Protein AF-A0A7J3IJP2-F1 (afdb_monomer)

Foldseek 3Di:
DDDDDDLVVLCVVQNQEDDCSRQVVSLVVLCVVPVVALCSSLVSLCVSDYNSVSSSVSNNVVSCVSPPPVRDDPVVLVPDPPSVVVVVVVVVVVVVVVVVVPPD

Structure (mmCIF, N/CA/C/O backbone):
data_AF-A0A7J3IJP2-F1
#
_entry.id   AF-A0A7J3IJP2-F1
#
loop_
_atom_site.group_PDB
_atom_site.id
_atom_site.type_symbol
_atom_site.label_atom_id
_atom_site.label_alt_id
_atom_site.label_comp_id
_atom_site.label_asym_id
_atom_site.label_entity_id
_atom_site.label_seq_id
_atom_site.pdbx_PDB_ins_code
_atom_site.Cartn_x
_atom_site.Cartn_y
_atom_site.Cartn_z
_atom_site.occupancy
_atom_site.B_iso_or_equiv
_atom_site.auth_seq_id
_atom_site.auth_comp_id
_atom_site.auth_asym_id
_atom_site.auth_atom_id
_atom_site.pdbx_PDB_model_num
ATOM 1 N N . MET A 1 1 ? -5.357 10.564 -25.857 1.00 46.22 1 MET A N 1
ATOM 2 C CA . MET A 1 1 ? -4.423 9.420 -25.959 1.00 46.22 1 MET A CA 1
ATOM 3 C C . MET A 1 1 ? -4.191 8.878 -24.549 1.00 46.22 1 MET A C 1
ATOM 5 O O . MET A 1 1 ? -3.824 9.662 -23.686 1.00 46.22 1 MET A O 1
ATOM 9 N N . LYS A 1 2 ? -4.512 7.609 -24.253 1.00 65.12 2 LYS A N 1
ATOM 10 C CA . LYS A 1 2 ? -4.304 7.023 -22.911 1.00 65.12 2 LYS A CA 1
ATOM 11 C C . LYS A 1 2 ? -2.891 6.438 -22.845 1.00 65.12 2 LYS A C 1
ATOM 13 O O . LYS A 1 2 ? -2.711 5.261 -23.134 1.00 65.12 2 LYS A O 1
ATOM 18 N N . TRP A 1 3 ? -1.900 7.268 -22.527 1.00 79.56 3 TRP A N 1
ATOM 19 C CA . TRP A 1 3 ? -0.552 6.784 -22.227 1.00 79.56 3 TRP A CA 1
ATOM 20 C C . TRP A 1 3 ? -0.606 5.891 -20.978 1.00 79.56 3 TRP A C 1
ATOM 22 O O . TRP A 1 3 ? -1.190 6.267 -19.960 1.00 79.56 3 TRP A O 1
ATOM 32 N N . LYS A 1 4 ? -0.070 4.674 -21.091 1.00 84.94 4 LYS A N 1
ATOM 33 C CA . LYS A 1 4 ? 0.041 3.699 -20.002 1.00 84.94 4 LYS A CA 1
ATOM 34 C C . LYS A 1 4 ? 1.389 2.991 -20.145 1.00 84.94 4 LYS A C 1
ATOM 36 O O . LYS A 1 4 ? 1.463 2.065 -20.954 1.00 84.94 4 LYS A O 1
ATOM 41 N N . PRO A 1 5 ? 2.424 3.394 -19.389 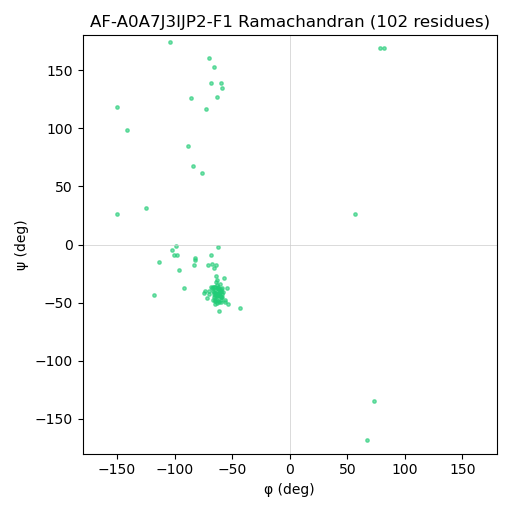1.00 93.06 5 PRO A N 1
ATOM 42 C CA . PRO A 1 5 ? 3.745 2.804 -19.532 1.00 93.06 5 PRO A CA 1
ATOM 43 C C . PRO A 1 5 ? 3.728 1.334 -19.108 1.00 93.06 5 PRO A C 1
ATOM 45 O O . PRO A 1 5 ? 2.897 0.893 -18.288 1.00 93.06 5 PRO A O 1
ATOM 48 N N . GLY A 1 6 ? 4.642 0.570 -19.703 1.00 96.44 6 GLY A N 1
ATOM 49 C CA . GLY A 1 6 ? 4.893 -0.820 -19.337 1.00 96.44 6 GLY A CA 1
ATOM 50 C C . GLY A 1 6 ? 5.561 -0.924 -17.963 1.00 96.44 6 GLY A C 1
ATOM 51 O O . GLY A 1 6 ? 6.159 0.029 -17.480 1.00 96.44 6 GLY A O 1
ATOM 52 N N . ARG A 1 7 ? 5.500 -2.099 -17.323 1.00 97.19 7 ARG A N 1
ATOM 53 C CA . ARG A 1 7 ? 6.126 -2.304 -15.999 1.00 97.19 7 ARG A CA 1
ATOM 54 C C . ARG A 1 7 ? 7.632 -2.024 -16.012 1.00 97.19 7 ARG A C 1
ATOM 56 O O . ARG A 1 7 ? 8.125 -1.384 -15.096 1.00 97.19 7 ARG A O 1
ATOM 63 N N . ARG A 1 8 ? 8.329 -2.446 -17.073 1.00 97.56 8 ARG A N 1
ATOM 64 C CA . ARG A 1 8 ? 9.766 -2.191 -17.248 1.00 97.56 8 ARG A CA 1
ATOM 65 C C . ARG A 1 8 ? 10.077 -0.696 -17.269 1.00 97.56 8 ARG A C 1
ATOM 67 O O . ARG A 1 8 ? 10.918 -0.249 -16.512 1.00 97.56 8 ARG A O 1
ATOM 74 N N . GLU A 1 9 ? 9.336 0.062 -18.071 1.00 97.75 9 GLU A N 1
ATOM 75 C CA . GLU A 1 9 ? 9.487 1.517 -18.184 1.00 97.75 9 GLU A CA 1
ATOM 76 C C . GLU A 1 9 ? 9.221 2.225 -16.849 1.00 97.75 9 GLU A C 1
ATOM 78 O O . GLU A 1 9 ? 9.931 3.158 -16.491 1.00 97.75 9 GLU A O 1
ATOM 83 N N . VAL A 1 10 ? 8.234 1.751 -16.080 1.00 98.06 10 VAL A N 1
ATOM 84 C CA . VAL A 1 10 ? 7.950 2.273 -14.735 1.00 98.06 10 VAL A CA 1
ATOM 85 C C . VAL A 1 10 ? 9.132 2.041 -13.799 1.00 98.06 10 VAL A C 1
ATOM 87 O O . VAL A 1 10 ? 9.552 2.983 -13.139 1.00 98.06 10 VAL A O 1
ATOM 90 N N . VAL A 1 11 ? 9.684 0.825 -13.762 1.00 98.06 11 VAL A N 1
ATOM 91 C CA . VAL A 1 11 ? 10.849 0.508 -12.919 1.00 98.06 11 VAL A CA 1
ATOM 92 C C . VAL A 1 11 ? 12.083 1.294 -13.364 1.00 98.06 11 VAL A C 1
ATOM 94 O O . VAL A 1 11 ? 12.789 1.831 -12.522 1.00 98.06 11 VAL A O 1
ATOM 97 N N . GLU A 1 12 ? 12.319 1.418 -14.671 1.00 97.94 12 GLU A N 1
ATOM 98 C CA . GLU A 1 12 ? 13.440 2.194 -15.223 1.00 97.94 12 GLU A CA 1
ATOM 99 C C . GLU A 1 12 ? 13.332 3.690 -14.901 1.00 97.94 12 GLU A C 1
ATOM 101 O O . GLU A 1 12 ? 14.351 4.349 -14.723 1.00 97.94 12 GLU A O 1
ATOM 106 N N . SER A 1 13 ? 12.110 4.224 -14.813 1.00 97.62 13 SER A N 1
ATOM 107 C CA . SER A 1 13 ? 11.880 5.658 -14.599 1.00 97.62 13 SER A CA 1
ATOM 108 C C . SER A 1 13 ? 11.753 6.051 -13.127 1.00 97.62 13 SER A C 1
ATOM 110 O O . SER A 1 13 ? 12.172 7.143 -12.756 1.00 97.62 13 SER A O 1
ATOM 112 N N . LEU A 1 14 ? 11.115 5.213 -12.304 1.00 98.19 14 LEU A N 1
ATOM 113 C CA . LEU A 1 14 ? 10.758 5.53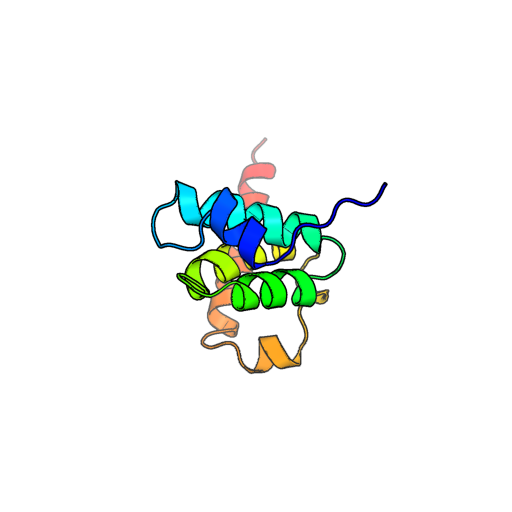7 -10.916 1.00 98.19 14 LEU A CA 1
ATOM 114 C C . LEU A 1 14 ? 11.514 4.703 -9.877 1.00 98.19 14 LEU A C 1
ATOM 116 O O . LEU A 1 14 ? 11.491 5.057 -8.704 1.00 98.19 14 LEU A O 1
ATOM 120 N N . GLY A 1 15 ? 12.154 3.610 -10.293 1.00 98.25 15 GLY A N 1
ATOM 121 C CA . GLY A 1 15 ? 12.803 2.661 -9.399 1.00 98.25 15 GLY A CA 1
ATOM 122 C C . GLY A 1 15 ? 11.843 1.649 -8.770 1.00 98.25 15 GLY A C 1
ATOM 123 O O . GLY A 1 15 ? 10.615 1.729 -8.875 1.00 98.25 15 GLY A O 1
ATOM 124 N N . ASN A 1 16 ? 12.427 0.643 -8.131 1.00 98.44 16 ASN A N 1
ATOM 125 C CA . ASN A 1 16 ? 11.727 -0.310 -7.270 1.00 98.44 16 ASN A CA 1
ATOM 126 C C . ASN A 1 16 ? 12.645 -0.842 -6.155 1.00 98.44 16 ASN A C 1
ATOM 128 O O . ASN A 1 16 ? 12.476 -1.968 -5.697 1.00 98.44 16 ASN A O 1
ATOM 132 N N . THR A 1 17 ? 13.660 -0.072 -5.770 1.00 98.19 17 THR A N 1
ATOM 133 C CA . THR A 1 17 ? 14.671 -0.455 -4.775 1.00 98.19 17 THR A CA 1
ATOM 134 C C . THR A 1 17 ? 14.410 0.236 -3.435 1.00 98.19 17 THR A C 1
ATOM 136 O O . THR A 1 17 ? 13.508 1.065 -3.321 1.00 98.19 17 THR A O 1
ATOM 139 N N . VAL A 1 18 ? 15.192 -0.120 -2.412 1.00 97.06 18 VAL A N 1
ATOM 140 C CA . VAL A 1 18 ? 14.957 0.259 -1.006 1.00 97.06 18 VAL A CA 1
ATOM 141 C C . VAL A 1 18 ? 15.087 1.754 -0.713 1.00 97.06 18 VAL A C 1
ATOM 143 O O . VAL A 1 18 ? 14.586 2.246 0.299 1.00 97.06 18 VAL A O 1
ATOM 146 N N . GLU A 1 19 ? 15.767 2.517 -1.567 1.00 98.25 19 GLU A N 1
ATOM 147 C CA . GLU A 1 19 ? 15.933 3.949 -1.359 1.00 98.25 19 GLU A CA 1
ATOM 148 C C . GLU A 1 19 ? 14.598 4.678 -1.526 1.00 98.25 19 GLU A C 1
ATOM 150 O O . GLU A 1 19 ? 13.848 4.436 -2.469 1.00 98.25 19 GLU A O 1
ATOM 155 N N . ALA A 1 20 ? 14.320 5.651 -0.654 1.00 98.06 20 ALA A N 1
ATOM 156 C CA . ALA A 1 20 ? 13.049 6.378 -0.667 1.00 98.06 20 ALA A CA 1
ATOM 157 C C . ALA A 1 20 ? 12.712 7.003 -2.036 1.00 98.06 20 ALA A C 1
ATOM 159 O O . ALA A 1 20 ? 11.557 6.990 -2.455 1.00 98.06 20 ALA A O 1
ATOM 160 N N . HIS A 1 21 ? 13.711 7.519 -2.761 1.00 97.75 21 HIS A N 1
ATOM 161 C CA . HIS A 1 21 ? 13.503 8.105 -4.090 1.00 97.75 21 HIS A CA 1
ATOM 162 C C . HIS A 1 21 ? 13.187 7.064 -5.179 1.00 97.75 21 HIS A C 1
ATOM 164 O O . HIS A 1 21 ? 12.626 7.444 -6.201 1.00 97.75 21 HIS A O 1
ATOM 170 N N . ASN A 1 22 ? 13.485 5.782 -4.939 1.00 97.69 22 ASN A N 1
ATOM 171 C CA . ASN A 1 22 ? 13.193 4.661 -5.837 1.00 97.69 22 ASN A CA 1
ATOM 172 C C . ASN A 1 22 ? 11.938 3.862 -5.431 1.00 97.69 22 ASN A C 1
ATOM 174 O O . ASN A 1 22 ? 11.486 3.003 -6.185 1.00 97.69 22 ASN A O 1
ATOM 178 N N . SER A 1 23 ? 11.362 4.117 -4.252 1.00 98.31 23 SER A N 1
ATOM 179 C CA . SER A 1 23 ? 10.197 3.380 -3.734 1.00 98.31 23 SER A CA 1
ATOM 180 C C . SER A 1 23 ? 8.963 4.261 -3.530 1.00 98.31 23 SER A C 1
ATOM 182 O O . SER A 1 23 ? 7.857 3.874 -3.920 1.00 98.31 23 SER A O 1
ATOM 184 N N . VAL A 1 24 ? 9.118 5.468 -2.973 1.00 98.69 24 VAL A N 1
ATOM 185 C CA . VAL A 1 24 ? 7.994 6.374 -2.673 1.00 98.69 24 VAL A CA 1
ATOM 186 C C . VAL A 1 24 ? 7.280 6.841 -3.950 1.00 98.69 24 VAL A C 1
ATOM 188 O O . VAL A 1 24 ? 6.052 6.707 -4.010 1.00 98.69 24 VAL A O 1
ATOM 191 N N . PRO A 1 25 ? 7.975 7.329 -5.005 1.00 98.69 25 PRO A N 1
ATOM 192 C CA . PRO A 1 25 ? 7.303 7.718 -6.247 1.00 98.69 25 PRO A CA 1
ATOM 193 C C . PRO A 1 25 ? 6.585 6.540 -6.910 1.00 98.69 25 PRO A C 1
ATOM 195 O O . PRO A 1 25 ? 5.458 6.685 -7.390 1.00 98.69 25 PRO 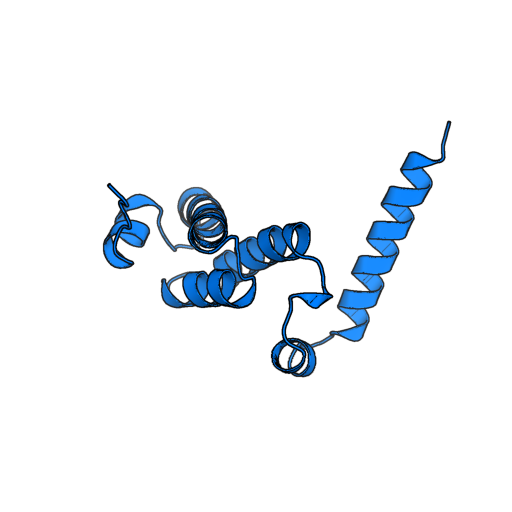A O 1
ATOM 198 N N . THR A 1 26 ? 7.198 5.356 -6.877 1.00 98.75 26 THR A N 1
ATOM 199 C CA . THR A 1 26 ? 6.623 4.124 -7.423 1.00 98.75 26 THR A CA 1
ATOM 200 C C . THR A 1 26 ? 5.349 3.723 -6.690 1.00 98.75 26 THR A C 1
ATOM 202 O O . THR A 1 26 ? 4.358 3.403 -7.346 1.00 98.75 26 THR A O 1
ATOM 205 N N . ALA A 1 27 ? 5.308 3.810 -5.358 1.00 98.88 27 ALA A N 1
ATOM 206 C CA . ALA A 1 27 ? 4.103 3.521 -4.580 1.00 98.88 27 ALA A CA 1
ATOM 207 C C . ALA A 1 27 ? 2.949 4.490 -4.898 1.00 98.88 27 ALA A C 1
ATOM 209 O O . ALA A 1 27 ? 1.815 4.062 -5.141 1.00 98.88 27 ALA A O 1
ATOM 210 N N . ILE A 1 28 ? 3.240 5.794 -4.982 1.00 98.81 28 ILE A N 1
ATOM 211 C CA . ILE A 1 28 ? 2.255 6.815 -5.377 1.00 98.81 28 ILE A CA 1
ATOM 212 C C . ILE A 1 28 ? 1.723 6.522 -6.785 1.00 98.81 28 ILE A C 1
ATOM 214 O O . ILE A 1 28 ? 0.511 6.541 -7.015 1.00 98.81 28 ILE A O 1
ATOM 218 N N . TYR A 1 29 ? 2.611 6.198 -7.726 1.00 98.56 29 TYR A N 1
ATOM 219 C CA . TYR A 1 29 ? 2.225 5.833 -9.084 1.00 98.56 29 TYR A CA 1
ATOM 220 C C . TYR A 1 29 ? 1.351 4.569 -9.123 1.00 98.56 29 TYR A C 1
ATOM 222 O O . TYR A 1 29 ? 0.350 4.546 -9.841 1.00 98.56 29 TYR A O 1
ATOM 230 N N . CYS A 1 30 ? 1.675 3.533 -8.341 1.00 98.62 30 CYS A N 1
ATOM 231 C CA . CYS A 1 30 ? 0.887 2.298 -8.276 1.00 98.62 30 CYS A CA 1
ATOM 232 C C . CYS A 1 30 ? -0.559 2.560 -7.843 1.00 98.62 30 CYS A C 1
ATOM 234 O O . CYS A 1 30 ? -1.485 2.026 -8.467 1.00 98.62 30 CYS A O 1
ATOM 236 N N . PHE A 1 31 ? -0.747 3.425 -6.840 1.00 98.75 31 PHE A N 1
ATOM 237 C CA . PHE A 1 31 ? -2.066 3.911 -6.443 1.00 98.75 31 PHE A CA 1
ATOM 238 C C . PHE A 1 31 ? -2.741 4.678 -7.582 1.00 98.75 31 PHE A C 1
ATOM 240 O O . PHE A 1 31 ? -3.810 4.271 -8.025 1.00 98.75 31 PHE A O 1
ATOM 247 N N . LEU A 1 32 ? -2.124 5.738 -8.115 1.00 98.31 32 LEU A N 1
ATOM 248 C CA . LEU A 1 32 ? -2.748 6.586 -9.141 1.00 98.31 32 LEU A CA 1
ATOM 249 C C . LEU A 1 32 ? -3.136 5.798 -10.400 1.00 98.31 32 LEU A C 1
ATOM 251 O O . LEU A 1 32 ? -4.202 6.020 -10.978 1.00 98.31 32 LEU A O 1
ATOM 255 N N . ARG A 1 33 ? -2.312 4.826 -10.803 1.00 97.31 33 ARG A N 1
ATOM 256 C CA . ARG A 1 33 ? -2.570 3.960 -11.960 1.00 97.31 33 ARG A CA 1
ATOM 257 C C . ARG A 1 33 ? -3.819 3.097 -11.785 1.00 97.31 33 ARG A C 1
ATOM 259 O O . ARG A 1 33 ? -4.511 2.831 -12.769 1.00 97.31 33 ARG A O 1
ATOM 266 N N . ASN A 1 34 ? -4.098 2.661 -10.558 1.00 97.75 34 ASN A N 1
ATOM 267 C CA . ASN A 1 34 ? -5.187 1.744 -10.223 1.00 97.75 34 ASN A CA 1
ATOM 268 C C . ASN A 1 34 ? -6.124 2.318 -9.148 1.00 97.75 34 ASN A C 1
ATOM 270 O O . ASN A 1 34 ? -6.742 1.565 -8.405 1.00 97.75 34 ASN A O 1
ATOM 274 N N . HIS A 1 35 ? -6.298 3.642 -9.108 1.00 97.38 35 HIS A N 1
ATOM 275 C CA . HIS A 1 35 ? -6.972 4.381 -8.025 1.00 97.38 35 HIS A CA 1
ATOM 276 C C . HIS A 1 35 ? -8.460 4.031 -7.807 1.00 97.38 35 HIS A C 1
ATOM 278 O O . HIS A 1 35 ? -9.137 4.628 -6.976 1.00 97.38 35 HIS A O 1
ATOM 284 N N . ARG A 1 36 ? -9.010 3.132 -8.627 1.00 97.81 36 ARG A N 1
ATOM 285 C CA . ARG A 1 36 ? -10.392 2.646 -8.559 1.00 97.81 36 ARG A CA 1
ATOM 286 C C . ARG A 1 36 ? -10.512 1.304 -7.836 1.00 97.81 36 ARG A C 1
ATOM 288 O O . ARG A 1 36 ? -11.630 0.847 -7.635 1.00 97.81 36 ARG A O 1
ATOM 295 N N . SER A 1 37 ? -9.399 0.645 -7.514 1.00 98.31 37 SER A N 1
ATOM 296 C CA . SER A 1 37 ? -9.389 -0.663 -6.863 1.00 98.31 37 SER A CA 1
ATOM 297 C C . SER A 1 37 ? -8.149 -0.820 -5.989 1.00 98.31 37 SER A C 1
ATOM 299 O O . SER A 1 37 ? -7.022 -0.844 -6.487 1.00 98.31 37 SER A O 1
ATOM 301 N N . PHE A 1 38 ? -8.387 -1.003 -4.689 1.00 98.50 38 PHE A N 1
ATOM 302 C CA . PHE A 1 38 ? -7.353 -1.309 -3.703 1.00 98.50 38 PHE A CA 1
ATOM 303 C C . PHE A 1 38 ? -6.518 -2.526 -4.111 1.00 98.50 38 PHE A C 1
ATOM 305 O O . PHE A 1 38 ? -5.291 -2.456 -4.178 1.00 98.50 38 PHE A O 1
ATOM 312 N N . GLU A 1 39 ? -7.188 -3.630 -4.449 1.00 98.06 39 GLU A N 1
ATOM 313 C CA . GLU A 1 39 ? -6.514 -4.872 -4.824 1.00 98.06 39 GLU A CA 1
ATOM 314 C C . GLU A 1 39 ? -5.672 -4.697 -6.086 1.00 98.06 39 GLU A C 1
ATOM 316 O O . GLU A 1 39 ? -4.533 -5.154 -6.125 1.00 98.06 39 GLU A O 1
ATOM 321 N N . ALA A 1 40 ? -6.190 -3.995 -7.100 1.00 98.38 40 ALA A N 1
ATOM 322 C CA . ALA A 1 40 ? -5.440 -3.748 -8.326 1.00 98.38 40 ALA A CA 1
ATOM 323 C C . ALA A 1 40 ? -4.209 -2.860 -8.081 1.00 98.38 40 ALA A C 1
ATOM 325 O O . ALA A 1 40 ? -3.169 -3.090 -8.697 1.00 98.38 40 ALA A O 1
ATOM 326 N N . ALA A 1 41 ? -4.297 -1.870 -7.186 1.00 98.62 41 ALA A N 1
ATOM 327 C CA . ALA A 1 41 ? -3.166 -1.019 -6.820 1.00 98.62 41 ALA A CA 1
ATOM 328 C C . ALA A 1 41 ? -2.062 -1.810 -6.111 1.00 98.62 41 ALA A C 1
ATOM 330 O O . ALA A 1 41 ? -0.910 -1.782 -6.550 1.00 98.62 41 ALA A O 1
ATOM 331 N N . VAL A 1 42 ? -2.418 -2.567 -5.071 1.00 98.62 42 VAL A N 1
ATOM 332 C CA . VAL A 1 42 ? -1.467 -3.377 -4.295 1.00 98.62 42 VAL A CA 1
ATOM 333 C C . VAL A 1 42 ? -0.881 -4.508 -5.144 1.00 98.62 42 VAL A C 1
ATOM 335 O O . VAL A 1 42 ? 0.334 -4.688 -5.168 1.00 98.62 42 VAL A O 1
ATOM 338 N N . ALA A 1 43 ? -1.704 -5.230 -5.910 1.00 98.44 43 ALA A N 1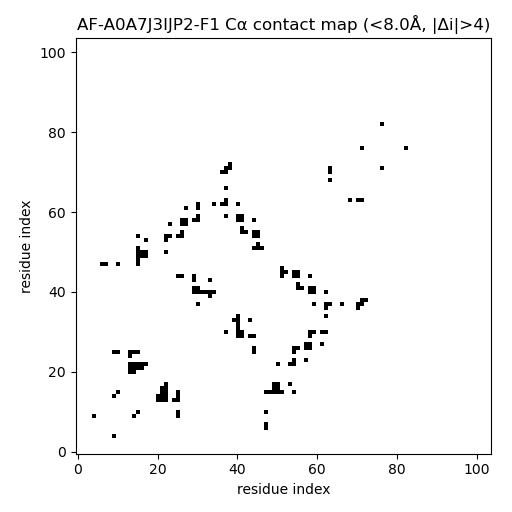
ATOM 339 C CA . ALA A 1 43 ? -1.222 -6.293 -6.793 1.00 98.44 43 ALA A CA 1
ATOM 340 C C . ALA A 1 43 ? -0.282 -5.752 -7.879 1.00 98.44 43 ALA A C 1
ATOM 342 O O . ALA A 1 43 ? 0.712 -6.395 -8.218 1.00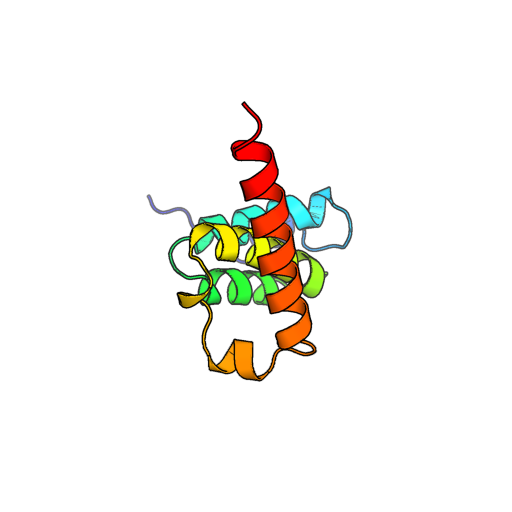 98.44 43 ALA A O 1
ATOM 343 N N . TYR A 1 44 ? -0.560 -4.555 -8.408 1.00 98.62 44 TYR A N 1
ATOM 344 C CA . TYR A 1 44 ? 0.335 -3.913 -9.362 1.00 98.62 44 TYR A CA 1
ATOM 345 C C . TYR A 1 44 ? 1.682 -3.559 -8.725 1.00 98.62 44 TYR A C 1
ATOM 347 O O . TYR A 1 44 ? 2.704 -3.871 -9.333 1.00 98.62 44 TYR A O 1
ATOM 355 N N . ALA A 1 45 ? 1.695 -2.994 -7.513 1.00 98.75 45 ALA A N 1
ATOM 356 C CA . ALA A 1 45 ? 2.922 -2.698 -6.771 1.00 98.75 45 ALA A CA 1
ATOM 357 C C . ALA A 1 45 ? 3.797 -3.946 -6.577 1.00 98.75 45 ALA A C 1
ATOM 359 O O . ALA A 1 45 ? 4.968 -3.936 -6.948 1.00 98.75 45 ALA A O 1
ATOM 360 N N . VAL A 1 46 ? 3.210 -5.055 -6.115 1.00 98.56 46 VAL A N 1
ATOM 361 C CA . VAL A 1 46 ? 3.923 -6.339 -5.970 1.00 98.56 46 VAL A CA 1
ATOM 362 C C . VAL A 1 46 ? 4.469 -6.832 -7.317 1.00 98.56 46 VAL A C 1
ATOM 364 O O . VAL A 1 46 ? 5.586 -7.339 -7.399 1.00 98.56 46 VAL A O 1
ATOM 367 N N . SER A 1 47 ? 3.719 -6.642 -8.408 1.00 98.44 47 SER A N 1
ATOM 368 C CA . SER A 1 47 ? 4.120 -7.097 -9.748 1.00 98.44 47 SER A CA 1
ATOM 369 C C . SER A 1 47 ? 5.323 -6.361 -10.360 1.00 98.44 47 SER A C 1
ATOM 371 O O . SER A 1 47 ? 5.794 -6.773 -11.429 1.00 98.44 47 SER A O 1
ATOM 373 N N . LEU A 1 48 ? 5.788 -5.270 -9.736 1.00 98.25 48 LEU A N 1
ATOM 374 C CA . LEU A 1 48 ? 6.975 -4.523 -10.161 1.00 98.25 48 LEU A CA 1
ATOM 375 C C . LEU A 1 48 ? 8.288 -5.147 -9.663 1.00 98.25 48 LEU A C 1
ATOM 377 O O . LEU A 1 48 ? 9.341 -4.792 -10.188 1.00 98.25 48 LEU A O 1
ATOM 381 N N . GLY A 1 49 ? 8.244 -6.094 -8.719 1.00 97.69 49 GLY A N 1
ATOM 382 C CA . GLY A 1 49 ? 9.450 -6.690 -8.135 1.00 97.69 49 GLY A CA 1
ATOM 383 C C . GLY A 1 49 ? 10.265 -5.695 -7.299 1.00 97.69 49 GLY A C 1
ATOM 384 O O . GLY A 1 49 ? 9.790 -4.604 -6.990 1.00 97.69 49 GLY A O 1
ATOM 385 N N . GLY A 1 50 ? 11.494 -6.077 -6.942 1.00 97.81 50 GLY A N 1
ATOM 386 C CA . GLY A 1 50 ? 12.365 -5.266 -6.087 1.00 97.81 50 GLY A CA 1
ATOM 387 C C . GLY A 1 50 ? 11.907 -5.273 -4.625 1.00 97.81 50 GLY A C 1
ATOM 388 O O . GLY A 1 50 ? 11.576 -6.332 -4.093 1.00 97.81 50 GLY A O 1
ATOM 389 N N . ASP A 1 51 ? 11.871 -4.103 -3.994 1.00 98.06 51 ASP A N 1
ATOM 390 C CA . ASP A 1 51 ? 11.411 -3.856 -2.619 1.00 98.06 51 ASP A CA 1
ATOM 391 C C . ASP A 1 51 ? 9.871 -3.889 -2.529 1.00 98.06 51 ASP A C 1
ATOM 393 O O . ASP A 1 51 ? 9.176 -2.895 -2.292 1.00 98.06 51 ASP A O 1
ATOM 397 N N . THR A 1 52 ? 9.315 -5.057 -2.859 1.00 97.12 52 THR A N 1
ATOM 398 C CA . THR A 1 52 ? 7.872 -5.229 -3.067 1.00 97.12 52 THR A CA 1
ATOM 399 C C . THR A 1 52 ? 7.049 -5.008 -1.809 1.00 97.12 52 THR A C 1
ATOM 401 O O . THR A 1 52 ? 5.951 -4.468 -1.908 1.00 97.12 52 THR A O 1
ATOM 404 N N . ASP A 1 53 ? 7.543 -5.415 -0.642 1.00 98.25 53 ASP A N 1
ATOM 405 C CA . ASP A 1 53 ? 6.855 -5.275 0.637 1.00 98.25 53 ASP A CA 1
ATOM 406 C C . ASP A 1 53 ? 6.724 -3.803 1.024 1.00 98.25 53 ASP A C 1
ATOM 408 O O . ASP A 1 53 ? 5.612 -3.352 1.303 1.00 98.25 53 ASP A O 1
ATOM 412 N N . THR A 1 54 ? 7.802 -3.026 0.929 1.00 98.25 54 THR A N 1
ATOM 413 C CA . THR A 1 54 ? 7.783 -1.590 1.239 1.00 98.25 54 THR A CA 1
ATOM 414 C C . THR A 1 54 ? 6.897 -0.814 0.263 1.00 98.25 54 THR A C 1
ATOM 416 O O . THR A 1 54 ? 6.029 -0.036 0.679 1.00 98.25 54 THR A O 1
ATOM 419 N N . ILE A 1 55 ? 7.039 -1.051 -1.047 1.00 98.88 55 ILE A N 1
ATOM 420 C CA . ILE A 1 55 ? 6.247 -0.355 -2.075 1.00 98.88 55 ILE A CA 1
ATOM 421 C C . ILE A 1 55 ? 4.763 -0.734 -1.969 1.00 98.88 55 ILE A C 1
ATOM 423 O O . ILE A 1 55 ? 3.895 0.144 -2.050 1.00 98.88 55 ILE A O 1
ATOM 427 N N . ALA A 1 56 ? 4.440 -2.013 -1.761 1.00 98.69 56 ALA A N 1
ATOM 428 C CA . ALA A 1 56 ? 3.061 -2.464 -1.593 1.00 98.69 56 ALA A CA 1
ATOM 429 C C . ALA A 1 56 ? 2.446 -1.959 -0.282 1.00 98.69 56 ALA A C 1
ATOM 431 O O . ALA A 1 56 ? 1.276 -1.576 -0.289 1.00 98.69 56 ALA A O 1
ATOM 432 N N . ALA A 1 57 ? 3.215 -1.882 0.809 1.00 98.69 57 ALA A N 1
ATOM 433 C CA . ALA A 1 57 ? 2.757 -1.318 2.076 1.00 98.69 57 ALA A CA 1
ATOM 434 C C . ALA A 1 57 ? 2.399 0.168 1.934 1.00 98.69 57 ALA A C 1
ATOM 436 O O . ALA A 1 57 ? 1.301 0.572 2.318 1.00 98.69 57 ALA A O 1
ATOM 437 N N . MET A 1 58 ? 3.264 0.974 1.308 1.00 98.88 58 MET A N 1
ATOM 438 C CA . MET A 1 58 ? 2.973 2.388 1.033 1.00 98.88 58 MET A CA 1
ATOM 4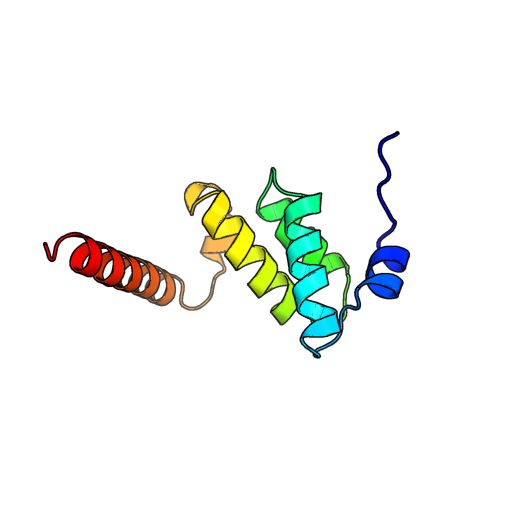39 C C . MET A 1 58 ? 1.780 2.556 0.083 1.00 98.88 58 MET A C 1
ATOM 441 O O . MET A 1 58 ? 0.886 3.364 0.342 1.00 98.88 58 MET A O 1
ATOM 445 N N . THR A 1 59 ? 1.722 1.757 -0.987 1.00 98.88 59 THR A N 1
ATOM 446 C CA . THR A 1 59 ? 0.591 1.755 -1.932 1.00 98.88 59 THR A CA 1
ATOM 447 C C . THR A 1 59 ? -0.717 1.414 -1.218 1.00 98.88 59 THR A C 1
ATOM 449 O O . THR A 1 59 ? -1.727 2.091 -1.412 1.00 98.88 59 THR A O 1
ATOM 452 N N . GLY A 1 60 ? -0.699 0.389 -0.364 1.00 98.56 60 GLY A N 1
ATOM 453 C CA . GLY A 1 60 ? -1.834 -0.051 0.439 1.00 98.56 60 GLY A CA 1
ATOM 454 C C . GLY A 1 60 ? -2.267 0.990 1.467 1.00 98.56 60 GLY A C 1
ATOM 455 O O . GLY A 1 60 ? -3.464 1.206 1.624 1.00 98.56 60 GLY A O 1
ATOM 456 N N . ALA A 1 61 ? -1.333 1.697 2.107 1.00 98.62 61 ALA A N 1
ATOM 457 C CA . ALA A 1 61 ? -1.653 2.782 3.033 1.00 98.62 61 ALA A CA 1
ATOM 458 C C . ALA A 1 61 ? -2.409 3.923 2.330 1.00 98.62 61 ALA A C 1
ATOM 460 O O . ALA A 1 61 ? -3.482 4.326 2.782 1.00 98.62 61 ALA A O 1
ATOM 461 N N . ILE A 1 62 ? -1.903 4.390 1.182 1.00 98.75 62 ILE A N 1
ATOM 462 C CA . ILE A 1 62 ? -2.547 5.447 0.384 1.00 98.75 62 ILE A CA 1
ATOM 463 C C . ILE A 1 62 ? -3.912 4.971 -0.126 1.00 98.75 62 ILE A C 1
ATOM 465 O O . ILE A 1 62 ? -4.931 5.642 0.047 1.00 98.75 62 ILE A O 1
ATOM 469 N N . SER A 1 63 ? -3.945 3.787 -0.736 1.00 98.62 63 SER A N 1
ATOM 470 C CA . SER A 1 63 ? -5.159 3.244 -1.335 1.00 98.62 63 SER A CA 1
ATOM 471 C C . SER A 1 63 ? -6.228 2.910 -0.294 1.00 98.62 63 SER A C 1
ATOM 473 O O . SER A 1 63 ? -7.413 3.098 -0.563 1.00 98.62 63 SER A O 1
ATOM 475 N N . GLY A 1 64 ? -5.828 2.425 0.882 1.00 98.12 64 GLY A N 1
ATOM 476 C CA . GLY A 1 64 ? -6.713 2.112 2.000 1.00 98.12 64 GLY A CA 1
ATOM 477 C C . GLY A 1 64 ? -7.297 3.370 2.635 1.00 98.12 64 GLY A C 1
ATOM 478 O O . GLY A 1 64 ? -8.494 3.405 2.905 1.00 98.12 64 GLY A O 1
AT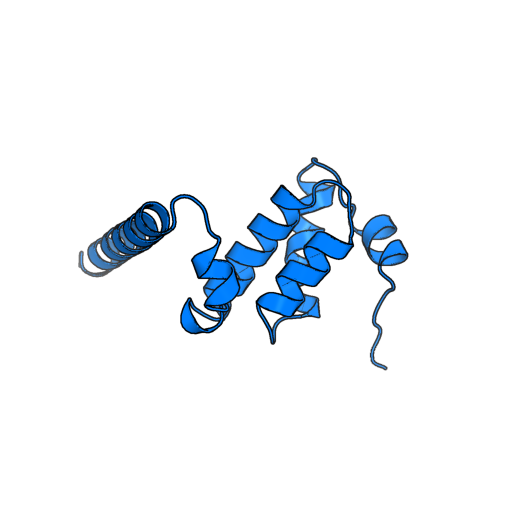OM 479 N N . ALA A 1 65 ? -6.500 4.433 2.784 1.00 98.00 65 ALA A N 1
ATOM 480 C CA . ALA A 1 65 ? -7.000 5.734 3.228 1.00 98.00 65 ALA A CA 1
ATOM 481 C C . ALA A 1 65 ? -8.031 6.327 2.249 1.00 98.00 65 ALA A C 1
ATOM 483 O O . ALA A 1 65 ? -9.002 6.942 2.680 1.00 98.00 65 ALA A O 1
ATOM 484 N N . TYR A 1 66 ? -7.843 6.117 0.941 1.00 98.56 66 TYR A N 1
ATOM 485 C CA . TYR A 1 66 ? -8.758 6.606 -0.093 1.00 98.56 66 TYR A CA 1
ATOM 486 C C . TYR A 1 66 ? -10.067 5.804 -0.184 1.00 98.56 66 TYR A C 1
ATOM 488 O O . TYR A 1 66 ? -11.135 6.389 -0.352 1.00 98.56 66 TYR A O 1
ATOM 496 N N . HIS A 1 67 ? -10.004 4.472 -0.095 1.00 98.00 67 HIS A N 1
ATOM 497 C CA . HIS A 1 67 ? -11.175 3.610 -0.303 1.00 98.00 67 HIS A CA 1
ATOM 498 C C . HIS A 1 67 ? -11.899 3.182 0.981 1.00 98.00 67 HIS A C 1
ATOM 500 O O . HIS A 1 67 ? -13.072 2.815 0.919 1.00 98.00 67 HIS A O 1
ATOM 506 N N . GLY A 1 68 ? -11.224 3.207 2.129 1.00 96.94 68 GLY A N 1
ATOM 507 C CA . GLY A 1 68 ? -11.724 2.642 3.379 1.00 96.94 68 GLY A CA 1
ATOM 508 C C . GLY A 1 68 ? -11.592 1.115 3.464 1.00 96.94 68 GLY A C 1
ATOM 509 O O . GLY A 1 68 ? -11.303 0.420 2.489 1.00 96.94 68 GLY A O 1
ATOM 510 N N . VAL A 1 69 ? -11.815 0.581 4.670 1.00 95.81 69 VAL A N 1
ATOM 511 C CA . VAL A 1 69 ? -11.595 -0.841 5.002 1.00 95.81 69 VAL A CA 1
ATOM 512 C C . VAL A 1 69 ? -12.495 -1.803 4.219 1.00 95.81 69 VAL A C 1
ATOM 514 O O . VAL A 1 69 ? -12.076 -2.913 3.904 1.00 95.81 69 VAL A O 1
ATOM 517 N N . SER A 1 70 ? -13.708 -1.380 3.849 1.00 95.75 70 SER A N 1
ATOM 518 C CA . SER A 1 70 ? -14.674 -2.213 3.119 1.00 95.75 70 SER A CA 1
ATOM 519 C C . SER A 1 70 ? -14.240 -2.550 1.690 1.00 95.75 70 SER A C 1
ATOM 521 O O . SER A 1 70 ? -14.777 -3.483 1.099 1.00 95.75 70 SER A O 1
ATOM 523 N N . ALA A 1 71 ? -13.265 -1.823 1.137 1.00 96.56 71 ALA A N 1
ATOM 524 C CA . ALA A 1 71 ? -12.694 -2.113 -0.174 1.00 96.56 71 ALA A CA 1
ATOM 525 C C . ALA A 1 71 ? -11.618 -3.212 -0.145 1.00 96.56 71 ALA A C 1
ATOM 527 O O . ALA A 1 71 ? -11.198 -3.679 -1.204 1.00 96.56 71 ALA A O 1
ATOM 528 N N . ILE A 1 72 ? -11.153 -3.618 1.041 1.00 96.69 72 ILE A N 1
ATOM 529 C CA . ILE A 1 72 ? -10.166 -4.687 1.193 1.00 96.69 72 ILE A CA 1
ATOM 530 C C . ILE A 1 72 ? -10.905 -6.025 1.217 1.00 96.69 72 ILE A C 1
ATOM 532 O O . ILE A 1 72 ? -11.807 -6.238 2.027 1.00 96.69 72 ILE A O 1
ATOM 536 N N . SER A 1 73 ? -10.507 -6.955 0.352 1.00 94.38 73 SER A N 1
ATOM 537 C CA . SER A 1 73 ? -11.125 -8.278 0.304 1.00 94.38 73 SER A CA 1
ATOM 538 C C . SER A 1 73 ? -11.018 -9.020 1.632 1.00 94.38 73 SER A C 1
ATOM 540 O O . SER A 1 73 ? -9.946 -9.128 2.237 1.00 94.38 73 SER A O 1
ATOM 542 N N . GLY A 1 74 ? -12.137 -9.618 2.048 1.00 95.50 74 GLY A N 1
ATOM 543 C CA . GLY A 1 74 ? -12.202 -10.451 3.247 1.00 95.50 74 GLY A CA 1
ATOM 544 C C . GLY A 1 74 ? -11.222 -11.628 3.214 1.00 95.50 74 GLY A C 1
ATOM 545 O O . GLY A 1 74 ? -10.712 -12.019 4.259 1.00 95.50 74 GLY A O 1
ATOM 546 N N . ASN A 1 75 ? -10.884 -12.147 2.027 1.00 96.38 75 ASN A N 1
ATOM 547 C CA . ASN A 1 75 ? -9.879 -13.203 1.872 1.00 96.38 75 ASN A CA 1
ATOM 548 C C . ASN A 1 75 ? -8.463 -12.708 2.210 1.00 96.38 75 ASN A C 1
ATOM 550 O O . ASN A 1 75 ? -7.679 -13.446 2.798 1.00 96.38 75 ASN A O 1
ATOM 554 N N . TRP A 1 76 ? -8.126 -11.464 1.857 1.00 96.94 76 TRP A N 1
ATOM 555 C CA . TRP A 1 76 ? -6.829 -10.878 2.207 1.00 96.94 76 TRP A CA 1
ATOM 556 C C . TRP A 1 76 ? -6.772 -10.570 3.700 1.00 96.94 76 TRP A C 1
ATOM 558 O O . TRP A 1 76 ? -5.822 -10.966 4.371 1.00 96.94 76 TRP A O 1
ATOM 568 N N . LEU A 1 77 ? -7.830 -9.960 4.243 1.00 96.06 77 LEU A N 1
ATOM 569 C CA . LEU A 1 77 ? -7.937 -9.699 5.680 1.00 96.06 77 LEU A CA 1
ATOM 570 C C . LEU A 1 77 ? -7.876 -10.993 6.501 1.00 96.06 77 LEU A C 1
ATOM 572 O O . LEU A 1 77 ? -7.223 -11.024 7.536 1.00 96.06 77 LEU A O 1
ATOM 576 N N . GLY A 1 78 ? -8.507 -12.076 6.040 1.00 96.31 78 GLY A N 1
ATOM 577 C CA . GLY A 1 78 ? -8.482 -13.377 6.715 1.00 96.31 78 GLY A CA 1
ATOM 578 C C . GLY A 1 78 ? -7.095 -14.023 6.799 1.00 96.31 78 GLY A C 1
ATOM 579 O O . GLY A 1 78 ? -6.894 -14.912 7.620 1.00 96.31 78 GLY A O 1
ATOM 580 N N . LYS A 1 79 ? -6.136 -13.570 5.983 1.00 97.12 79 LYS A N 1
ATOM 581 C CA . LYS A 1 79 ? -4.743 -14.044 5.973 1.00 97.12 79 LYS A CA 1
ATOM 582 C C . LYS A 1 79 ? -3.774 -13.085 6.667 1.00 97.12 79 LYS A C 1
ATOM 584 O O . LYS A 1 79 ? -2.593 -13.402 6.774 1.00 97.12 79 LYS A O 1
ATOM 589 N N . LEU A 1 80 ? -4.248 -11.917 7.102 1.00 96.75 80 LEU A N 1
ATOM 590 C CA . LEU A 1 80 ? -3.408 -10.885 7.694 1.00 96.75 80 LEU A CA 1
ATOM 591 C C . LEU A 1 80 ? -2.961 -11.298 9.101 1.00 96.75 80 LEU A C 1
ATOM 593 O O . LEU A 1 80 ? -3.774 -11.428 10.021 1.00 96.75 80 LEU A O 1
ATOM 597 N N . GLU A 1 81 ? -1.652 -11.465 9.280 1.00 98.19 81 GLU A N 1
ATOM 598 C CA . GLU A 1 81 ? -1.066 -11.686 10.599 1.00 98.19 81 GLU A CA 1
ATOM 599 C C . GLU A 1 81 ? -1.373 -10.491 11.516 1.00 98.19 81 GLU A C 1
ATOM 601 O O . GLU A 1 81 ? -1.321 -9.336 11.093 1.00 98.19 81 GLU A O 1
ATOM 606 N N . LYS A 1 82 ? -1.704 -10.759 12.787 1.00 98.06 82 LYS A N 1
ATOM 607 C CA . LYS A 1 82 ? -1.999 -9.724 13.797 1.00 98.06 82 LYS A CA 1
ATOM 608 C C . LYS A 1 82 ? -3.136 -8.766 13.406 1.00 98.06 82 LYS A C 1
ATOM 610 O O . LYS A 1 82 ? -3.204 -7.661 13.941 1.00 98.06 82 LYS A O 1
ATOM 615 N N . LYS A 1 83 ? -4.080 -9.197 12.557 1.00 97.00 83 LYS A N 1
ATOM 616 C CA . LYS A 1 83 ? -5.246 -8.400 12.133 1.00 97.00 83 LYS A CA 1
ATOM 617 C C . LYS A 1 83 ? -5.923 -7.646 13.286 1.00 97.00 83 LYS A C 1
ATOM 619 O O . LYS A 1 83 ? -6.030 -6.429 13.223 1.00 97.00 83 LYS A O 1
ATOM 624 N N . ALA A 1 84 ? -6.308 -8.350 14.352 1.00 97.44 84 ALA A N 1
ATOM 625 C CA . ALA A 1 84 ? -7.009 -7.740 15.486 1.00 97.44 84 ALA A CA 1
ATOM 626 C C . ALA A 1 84 ? -6.186 -6.637 16.182 1.00 97.44 84 ALA A C 1
ATOM 628 O O . ALA A 1 84 ? -6.734 -5.644 16.652 1.00 97.44 84 ALA A O 1
ATOM 629 N N . TYR A 1 85 ? -4.858 -6.787 16.230 1.00 98.38 85 TYR A N 1
ATOM 630 C CA . TYR A 1 85 ? -3.966 -5.760 16.766 1.00 98.38 85 TYR A CA 1
ATOM 631 C C . TYR A 1 85 ? -3.904 -4.531 15.848 1.00 98.38 85 TYR A C 1
ATOM 633 O O . TYR A 1 85 ? -3.988 -3.407 16.336 1.00 98.38 85 TYR A O 1
ATOM 641 N N . ILE A 1 86 ? -3.816 -4.733 14.530 1.00 97.88 86 ILE A N 1
ATOM 642 C CA . ILE A 1 86 ? -3.806 -3.646 13.537 1.00 97.88 86 ILE A CA 1
ATOM 643 C C . ILE A 1 86 ? -5.138 -2.881 13.546 1.00 97.88 86 ILE A C 1
ATOM 645 O O . ILE A 1 86 ? -5.134 -1.653 13.528 1.00 97.88 86 ILE A O 1
ATOM 649 N N . GLU A 1 87 ? -6.272 -3.582 13.626 1.00 97.19 87 GLU A N 1
ATOM 650 C CA . GLU A 1 87 ? -7.602 -2.964 13.732 1.00 97.19 87 GLU A CA 1
ATOM 651 C C . GLU A 1 87 ? -7.718 -2.111 15.000 1.00 97.19 87 GLU A C 1
ATOM 653 O O . GLU A 1 87 ? -8.130 -0.954 14.928 1.00 97.19 87 GLU A O 1
ATOM 658 N N . LYS A 1 88 ? -7.243 -2.627 16.141 1.00 98.31 88 LYS A N 1
ATOM 659 C CA . LYS A 1 88 ? -7.191 -1.860 17.389 1.00 98.31 88 LYS A CA 1
ATOM 660 C C . LYS A 1 88 ? -6.339 -0.592 17.251 1.00 98.31 88 LYS A C 1
ATOM 662 O O . LYS A 1 88 ? -6.765 0.479 17.673 1.00 98.31 88 LYS A O 1
ATOM 667 N N . LEU A 1 89 ? -5.154 -0.689 16.641 1.00 98.25 89 LEU A N 1
ATOM 668 C CA . LEU A 1 89 ? -4.303 0.479 16.387 1.00 98.25 89 LEU A CA 1
ATOM 669 C C . LEU A 1 89 ? -5.003 1.521 15.505 1.00 98.25 89 LEU A C 1
ATOM 671 O O . LEU A 1 89 ? -4.896 2.715 15.776 1.00 98.25 89 LEU A O 1
ATOM 675 N N . ALA A 1 90 ? -5.730 1.089 14.472 1.00 96.88 90 ALA A N 1
ATOM 676 C CA . ALA A 1 90 ? -6.483 1.990 13.604 1.00 96.88 90 ALA A CA 1
ATOM 677 C C . ALA A 1 90 ? -7.587 2.738 14.374 1.00 96.88 90 ALA A C 1
ATOM 679 O O . ALA A 1 90 ? -7.733 3.953 14.218 1.00 96.88 90 ALA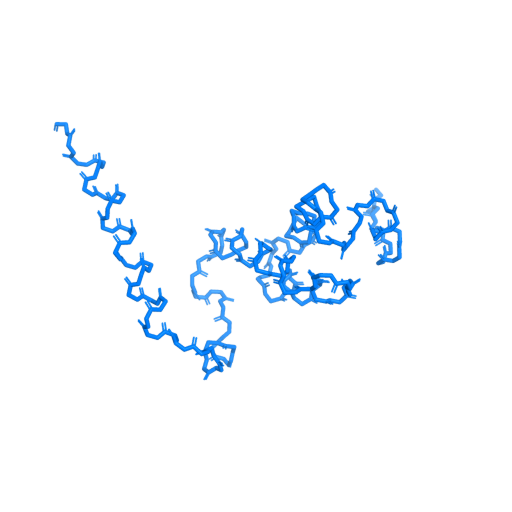 A O 1
ATOM 680 N N . GLU A 1 91 ? -8.322 2.046 15.250 1.00 97.62 91 GLU A N 1
ATOM 681 C CA . GLU A 1 91 ? -9.309 2.674 16.134 1.00 97.62 91 GLU A CA 1
ATOM 682 C C . GLU A 1 91 ? -8.672 3.669 17.107 1.00 97.62 91 GLU A C 1
ATOM 684 O O . GLU A 1 91 ? -9.198 4.764 17.305 1.00 97.62 91 GLU A O 1
ATOM 689 N N . ASP A 1 92 ? -7.542 3.313 17.717 1.00 97.81 92 ASP A N 1
ATOM 690 C CA . ASP A 1 92 ? -6.857 4.172 18.682 1.00 97.81 92 ASP A CA 1
ATOM 691 C C . ASP A 1 92 ? -6.299 5.439 18.006 1.00 97.81 92 ASP A C 1
ATOM 693 O O . ASP A 1 92 ? -6.471 6.542 18.531 1.00 97.81 92 ASP A O 1
ATOM 697 N N . LEU A 1 93 ? -5.747 5.326 16.792 1.00 96.88 93 LEU A N 1
ATOM 698 C CA . LEU A 1 93 ? -5.355 6.479 15.969 1.00 96.88 93 LEU A CA 1
ATOM 699 C C . LEU A 1 93 ? -6.553 7.371 15.614 1.00 96.88 93 LEU A C 1
ATOM 701 O O . LEU A 1 93 ? -6.458 8.600 15.686 1.00 96.88 93 LEU A O 1
ATOM 705 N N . TRP A 1 94 ? -7.698 6.776 15.268 1.00 95.69 94 TRP A N 1
ATOM 706 C CA . TRP A 1 94 ? -8.921 7.530 14.994 1.00 95.69 94 TRP A CA 1
ATOM 707 C C . TRP A 1 94 ? -9.428 8.284 16.228 1.00 95.69 94 TRP A C 1
ATOM 709 O O . TRP A 1 94 ? -9.806 9.455 16.116 1.00 95.69 94 TRP A O 1
ATOM 719 N N . LYS A 1 95 ? -9.402 7.652 17.409 1.00 96.81 95 LYS A N 1
ATOM 720 C CA . LYS A 1 95 ? -9.755 8.297 18.685 1.00 96.81 95 LYS A CA 1
ATOM 721 C C . LYS A 1 95 ? -8.841 9.489 18.957 1.00 96.81 95 LYS A C 1
ATOM 723 O O . LYS A 1 95 ? -9.349 10.573 19.215 1.00 96.81 95 LYS A O 1
ATOM 728 N N . LEU A 1 96 ? -7.521 9.327 18.815 1.00 96.31 96 LEU A N 1
ATOM 729 C CA . LEU A 1 96 ? -6.553 10.419 18.993 1.00 96.31 96 LEU A CA 1
ATOM 730 C C . LEU A 1 96 ? -6.855 11.610 18.073 1.00 96.31 96 LEU A C 1
ATOM 732 O O . LEU A 1 96 ? -6.932 12.748 18.536 1.00 96.31 96 LEU A O 1
ATOM 736 N N . LYS A 1 97 ? -7.100 11.348 16.783 1.00 94.12 97 LYS A N 1
ATOM 737 C CA . LYS A 1 97 ? -7.480 12.382 15.809 1.00 94.12 97 LYS A CA 1
ATOM 738 C C . LYS A 1 97 ? -8.808 13.056 16.165 1.00 94.12 97 LYS A C 1
ATOM 740 O O . LYS A 1 97 ? -8.958 14.257 15.955 1.00 94.12 97 LYS A O 1
ATOM 745 N N . SER A 1 98 ? -9.781 12.294 16.661 1.00 92.69 98 SER A N 1
ATOM 746 C CA . SER A 1 98 ? -11.121 12.803 16.977 1.00 92.69 98 SER A CA 1
ATOM 747 C C . SER A 1 98 ? -11.123 13.669 18.234 1.00 92.69 98 SER A C 1
ATOM 749 O O . SER A 1 98 ? -11.737 14.729 18.227 1.00 92.69 98 SER A O 1
ATOM 751 N N . THR A 1 99 ? -10.366 13.285 19.265 1.00 87.94 99 THR A N 1
ATOM 752 C CA . THR A 1 99 ? -10.211 14.071 20.497 1.00 87.94 99 THR A CA 1
ATOM 753 C C . THR A 1 99 ? -9.481 15.391 20.244 1.00 87.94 99 THR A C 1
ATOM 755 O O . THR A 1 99 ? -9.894 16.428 20.759 1.00 87.94 99 THR A O 1
ATOM 758 N N . ALA A 1 100 ? -8.435 15.382 19.408 1.00 75.81 100 ALA A N 1
ATOM 759 C CA . ALA A 1 100 ? -7.718 16.599 19.019 1.00 75.81 100 ALA A CA 1
ATOM 760 C C . ALA A 1 100 ? -8.598 17.589 18.229 1.00 75.81 100 ALA A C 1
ATOM 762 O O . ALA A 1 100 ? -8.359 18.790 18.277 1.00 75.81 100 ALA A O 1
ATOM 763 N N . ALA A 1 101 ? -9.624 17.099 17.524 1.00 63.00 101 ALA A N 1
ATOM 764 C CA . ALA A 1 101 ? -10.551 17.928 16.754 1.00 63.00 101 ALA A CA 1
ATOM 765 C C . ALA A 1 101 ? -11.688 18.542 17.595 1.00 63.00 101 ALA A C 1
ATOM 767 O O . ALA A 1 101 ? -12.325 19.486 17.141 1.00 63.00 101 ALA A O 1
ATOM 768 N N . THR A 1 102 ? -11.954 18.017 18.796 1.00 64.38 102 THR A N 1
ATOM 769 C CA . THR A 1 102 ? -13.010 18.497 19.712 1.00 64.38 102 THR A CA 1
ATOM 770 C C . THR A 1 102 ? -12.497 19.420 20.822 1.00 64.38 102 THR A C 1
ATOM 772 O O . THR A 1 102 ? -13.286 19.885 21.638 1.00 64.38 102 THR A O 1
ATOM 775 N N . GLY A 1 103 ? -11.187 19.678 20.881 1.00 59.12 103 GLY A N 1
ATOM 776 C CA . GLY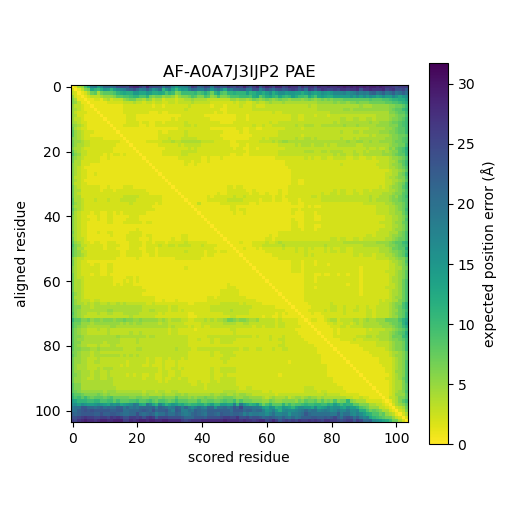 A 1 103 ? -10.579 20.631 21.811 1.00 59.12 103 GLY A CA 1
ATOM 777 C C . GLY A 1 103 ? -10.617 22.071 21.290 1.00 59.12 103 GLY A C 1
ATOM 778 O O . GLY A 1 103 ? -9.563 22.624 20.989 1.00 59.12 103 GLY A O 1
ATOM 779 N N . THR A 1 104 ? -11.813 22.654 21.182 1.00 47.25 104 THR A N 1
ATOM 780 C CA . THR A 1 104 ? -12.066 24.107 21.085 1.00 47.25 104 THR A CA 1
ATOM 781 C C . THR A 1 104 ? -13.222 24.474 21.990 1.00 47.25 104 THR A C 1
ATOM 783 O O . THR A 1 104 ? -14.272 23.806 21.845 1.00 47.25 104 THR A O 1
#

Mean predicted aligned error: 3.95 Å

Radius of gyration: 15.81 Å; Cα contacts (8 Å, |Δi|>4): 100; chains: 1; bounding box: 31×38×48 Å

Solvent-accessible surface area (backbone atoms only — not comparable to full-atom values): 5748 Å² total; per-residue (Å²): 133,88,86,73,82,51,69,66,58,46,40,74,73,33,32,36,42,86,50,62,79,20,23,53,58,34,15,55,45,27,22,67,77,29,73,88,36,50,61,56,11,28,54,49,30,44,72,64,41,76,41,24,68,63,24,20,50,51,15,38,52,56,33,39,71,72,63,37,74,87,56,54,55,68,72,59,58,74,68,44,80,64,44,72,58,53,52,50,50,53,52,52,53,48,48,55,56,50,55,67,72,64,74,120

Sequence (104 aa):
MKWKPGRREVVESLGNTVEAHNSVPTAIYCFLRNHRSFEAAVAYAVSLGGDTDTIAAMTGAISGAYHGVSAISGNWLGKLEKKAYIEKLAEDLWKLKSTAATGT

pLDDT: mean 94.73, std 9.97, range [46.22, 98.88]

Secondary structure (DSSP, 8-state):
------HHHHHHHH--SSSHHHHHHHHHHHHHHTTT-HHHHHHHHHTT-SSHHHHHHHHHHHHHHHH-GGGS-HHHHTT-TTHHHHHHHHHHHHHHHHHHHS--